Protein AF-A0A097EP23-F1 (afdb_monomer_lite)

Secondary structure (DSSP, 8-state):
---------HHHHHHHHHHHHHHHHHHHHHHHHHHHHHHHHHHHHHHHHHHHHHHHHHHHHHHHHSS-----BTTEEEEEEE-TT-TTEEEEEEEETTTTEEEEEEEE---

pLDDT: mean 82.35, std 12.0, range [40.38, 96.38]

InterPro domains:
  IPR012902 Prokaryotic N-terminal methylation site [PS00409] (10-30)

Organism: NCBI:txid653937

Radius of gyration: 29.67 Å; chains: 1; bounding box: 78×25×77 Å

Foldseek 3Di:
DDDPDDDPDVVVVVVVVVVVVVVVVVVVVVVVVVVVVVVVVVVLVVVLVVQVVVQVVQVVVCVVVVDGDQDADVQKGKDKDQDPVDNQKIKIWIAGPVSRDIDMDIDGNDD

Structure (mmCIF, N/CA/C/O backbone):
data_AF-A0A097EP23-F1
#
_entry.id   AF-A0A097EP23-F1
#
loop_
_atom_site.group_PDB
_atom_site.id
_atom_site.type_symbol
_atom_site.label_atom_id
_atom_site.label_alt_id
_atom_site.label_comp_id
_atom_site.label_asym_id
_atom_site.label_entity_id
_atom_site.label_seq_id
_atom_site.pdbx_PDB_ins_code
_atom_site.Cartn_x
_atom_site.Cartn_y
_atom_site.Cartn_z
_atom_site.occupancy
_atom_site.B_iso_or_equiv
_atom_site.auth_seq_id
_atom_site.auth_comp_id
_atom_site.auth_asym_id
_atom_site.auth_atom_id
_atom_site.pdbx_PDB_model_num
ATOM 1 N N . MET A 1 1 ? -54.582 -10.934 52.949 1.00 40.38 1 MET A N 1
ATOM 2 C CA . MET A 1 1 ? -53.217 -11.359 52.574 1.00 40.38 1 MET A CA 1
ATOM 3 C C . MET A 1 1 ? -52.496 -10.131 52.028 1.00 40.38 1 MET A C 1
ATOM 5 O O . MET A 1 1 ? -52.793 -9.707 50.924 1.00 40.38 1 MET A O 1
ATOM 9 N N . GLN A 1 2 ? -51.695 -9.457 52.858 1.00 40.47 2 GLN A N 1
ATOM 10 C CA . GLN A 1 2 ? -51.046 -8.185 52.506 1.00 40.47 2 GLN A CA 1
ATOM 11 C C . GLN A 1 2 ? -49.740 -8.484 51.758 1.00 40.47 2 GLN A C 1
ATOM 13 O O . GLN A 1 2 ? -48.782 -8.970 52.359 1.00 40.47 2 GLN A O 1
ATOM 18 N N . LEU A 1 3 ? -49.703 -8.231 50.449 1.00 54.62 3 LEU A N 1
ATOM 19 C CA . LEU A 1 3 ? -48.477 -8.316 49.656 1.00 54.62 3 LEU A CA 1
ATOM 20 C C . LEU A 1 3 ? -47.641 -7.060 49.930 1.00 54.62 3 LEU A C 1
ATOM 22 O O . LEU A 1 3 ? -48.007 -5.955 49.531 1.00 54.62 3 LEU A O 1
ATOM 26 N N . LYS A 1 4 ? -46.530 -7.234 50.658 1.00 49.59 4 LYS A N 1
ATOM 27 C CA . LYS A 1 4 ? -45.515 -6.197 50.893 1.00 49.59 4 LYS A CA 1
ATOM 28 C C . LYS A 1 4 ? -45.037 -5.656 49.544 1.00 49.59 4 LYS A C 1
ATOM 30 O O . LYS A 1 4 ? -44.295 -6.330 48.836 1.00 49.59 4 LYS A O 1
ATOM 35 N N . GLN A 1 5 ? -45.437 -4.434 49.206 1.00 58.50 5 GLN A N 1
ATOM 36 C CA . GLN A 1 5 ? -44.852 -3.713 48.084 1.00 58.50 5 GLN A CA 1
ATOM 37 C C . GLN A 1 5 ? -43.398 -3.379 48.418 1.00 58.50 5 GLN A C 1
ATOM 39 O O . GLN A 1 5 ? -43.113 -2.647 49.368 1.00 58.50 5 GLN A O 1
ATOM 44 N N . TYR A 1 6 ? -42.472 -3.952 47.653 1.00 59.19 6 TYR A N 1
ATOM 45 C CA . TYR A 1 6 ? -41.057 -3.628 47.750 1.00 59.19 6 TYR A CA 1
ATOM 46 C C . TYR A 1 6 ? -40.871 -2.200 47.230 1.00 59.19 6 TYR A C 1
ATOM 48 O O . TYR A 1 6 ? -41.022 -1.924 46.040 1.00 59.19 6 TYR A O 1
ATOM 56 N N . LYS A 1 7 ? -40.623 -1.260 48.142 1.00 54.88 7 LYS A N 1
ATOM 57 C CA . LYS A 1 7 ? -40.387 0.145 47.811 1.00 54.88 7 LYS A CA 1
ATOM 58 C C . LYS A 1 7 ? -39.078 0.225 47.020 1.00 54.88 7 LYS A C 1
ATOM 60 O O . LYS A 1 7 ? -38.008 0.096 47.605 1.00 54.88 7 LYS A O 1
ATOM 65 N N . SER A 1 8 ? -39.172 0.394 45.699 1.00 60.19 8 SER A N 1
ATOM 66 C CA . SER A 1 8 ? -38.010 0.550 44.819 1.00 60.19 8 SER A CA 1
ATOM 67 C C . SER A 1 8 ? -37.158 1.730 45.295 1.00 60.19 8 SER A C 1
ATOM 69 O O . SER A 1 8 ? -37.612 2.877 45.359 1.00 60.19 8 SER A O 1
ATOM 71 N N . ILE A 1 9 ? -35.932 1.429 45.714 1.00 61.16 9 ILE A N 1
ATOM 72 C CA . ILE A 1 9 ? -34.978 2.409 46.218 1.00 61.16 9 ILE A CA 1
ATOM 73 C C . ILE A 1 9 ? -34.425 3.127 44.983 1.00 61.16 9 ILE A C 1
ATOM 75 O O . ILE A 1 9 ? -33.608 2.567 44.262 1.00 61.16 9 ILE A O 1
ATOM 79 N N . LYS A 1 10 ? -34.872 4.363 44.720 1.00 62.88 10 LYS A N 1
ATOM 80 C CA . LYS A 1 10 ? -34.490 5.162 43.532 1.00 62.88 10 LYS A CA 1
ATOM 81 C C . LYS A 1 10 ? -32.973 5.221 43.264 1.00 62.88 10 LYS A C 1
ATOM 83 O O . LYS A 1 10 ? -32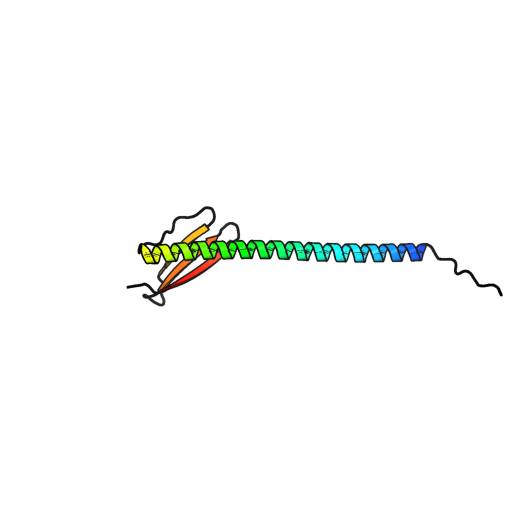.573 5.360 42.115 1.00 62.88 10 LYS A O 1
ATOM 88 N N . GLY A 1 11 ? -32.134 5.080 44.296 1.00 63.94 11 GLY A N 1
ATOM 89 C CA . GLY A 1 11 ? -30.672 5.025 44.158 1.00 63.94 11 GLY A CA 1
ATOM 90 C C . GLY A 1 11 ? -30.146 3.795 43.404 1.00 63.94 11 GLY A C 1
ATOM 91 O O . GLY A 1 11 ? -29.153 3.912 42.694 1.00 63.94 11 GLY A O 1
ATOM 92 N N . ILE A 1 12 ? -30.836 2.649 43.486 1.00 73.50 12 ILE A N 1
ATOM 93 C CA . ILE A 1 12 ? -30.486 1.424 42.742 1.00 73.50 12 ILE A CA 1
ATOM 94 C C . ILE A 1 12 ? -30.766 1.592 41.238 1.00 73.50 12 ILE A C 1
ATOM 96 O O . ILE A 1 12 ? -29.967 1.179 40.408 1.00 73.50 12 ILE A O 1
ATOM 100 N N . SER A 1 13 ? -31.840 2.295 40.876 1.00 79.31 13 SER A N 1
ATOM 101 C CA . SER A 1 13 ? -32.141 2.610 39.470 1.00 79.31 13 SER A CA 1
ATOM 102 C C . SER A 1 13 ? -31.125 3.587 38.857 1.00 79.31 13 SER A C 1
ATOM 104 O O . SER A 1 13 ? -30.809 3.509 37.669 1.00 79.31 13 SER A O 1
ATOM 106 N N . LEU A 1 14 ? -30.568 4.490 39.670 1.00 83.75 14 LEU A N 1
ATOM 107 C CA . LEU A 1 14 ? -29.585 5.477 39.225 1.00 83.75 14 LEU A CA 1
ATOM 108 C C . LEU A 1 14 ? -28.214 4.831 38.969 1.00 83.75 14 LEU A C 1
ATOM 110 O O . LEU A 1 14 ? -27.610 5.084 37.929 1.00 83.75 14 LEU A O 1
ATOM 114 N N . ILE A 1 15 ? -27.754 3.941 39.858 1.00 89.00 15 ILE A N 1
ATOM 115 C CA . ILE A 1 15 ? -26.498 3.200 39.649 1.00 89.00 15 ILE A CA 1
ATOM 116 C C . ILE A 1 15 ? -26.590 2.253 38.443 1.00 89.00 15 ILE A C 1
ATOM 118 O O . ILE A 1 15 ? -25.655 2.183 37.652 1.00 89.00 15 ILE A O 1
ATOM 122 N N . GLU A 1 16 ? -27.735 1.599 38.241 1.00 85.69 16 GLU A N 1
ATOM 123 C CA . GLU A 1 16 ? -27.982 0.734 37.081 1.00 85.69 16 GLU A CA 1
ATOM 124 C C . GLU A 1 16 ? -27.953 1.524 35.763 1.00 85.69 16 GLU A C 1
ATOM 126 O O . GLU A 1 16 ? -27.372 1.081 34.770 1.00 85.69 16 GLU A O 1
ATOM 131 N N . SER A 1 17 ? -28.485 2.748 35.776 1.00 90.50 17 SER A N 1
ATOM 132 C CA . SER A 1 17 ? -28.421 3.658 34.628 1.00 90.50 17 SER A CA 1
ATOM 133 C C . SER A 1 17 ? -26.983 4.090 34.322 1.00 90.50 17 SER A C 1
ATOM 135 O O . SER A 1 17 ? -26.577 4.090 33.163 1.00 90.50 17 SER A O 1
ATOM 137 N N . VAL A 1 18 ? -26.181 4.408 35.344 1.00 93.44 18 VAL A N 1
ATOM 138 C CA . VAL A 1 18 ? -24.765 4.788 35.171 1.00 93.44 18 VAL A CA 1
ATOM 139 C C . VAL A 1 18 ? -23.945 3.631 34.602 1.00 93.44 18 VAL A C 1
ATOM 141 O O . VAL A 1 18 ? -23.160 3.838 33.679 1.00 93.44 18 VAL A O 1
ATOM 144 N N . ILE A 1 19 ? -24.160 2.411 35.100 1.00 93.44 19 ILE A N 1
ATOM 145 C CA . ILE A 1 19 ? -23.506 1.206 34.575 1.00 93.44 19 ILE A CA 1
ATOM 146 C C . ILE A 1 19 ? -23.913 0.975 33.113 1.00 93.44 19 ILE A C 1
ATOM 148 O O . ILE A 1 19 ? -23.055 0.721 32.270 1.00 93.44 19 ILE A O 1
ATOM 152 N N . SER A 1 20 ? -25.197 1.136 32.786 1.00 94.81 20 SER A N 1
ATOM 153 C CA . SER A 1 20 ? -25.700 0.981 31.415 1.00 94.81 20 SER A CA 1
ATOM 154 C C . SER A 1 20 ? -25.079 1.996 30.451 1.00 94.81 20 SER A C 1
ATOM 156 O O . SER A 1 20 ? -24.651 1.631 29.357 1.00 94.81 20 SER A O 1
ATOM 158 N N . ILE A 1 21 ? -24.959 3.260 30.869 1.00 95.00 21 ILE A N 1
ATOM 159 C CA . ILE A 1 21 ? -24.304 4.315 30.083 1.00 95.00 21 ILE A CA 1
ATOM 160 C C . ILE A 1 21 ? -22.815 4.007 29.905 1.00 95.00 21 ILE A C 1
ATOM 162 O O . ILE A 1 21 ? -22.293 4.153 28.802 1.00 95.00 21 ILE A O 1
ATOM 166 N N . ALA A 1 22 ? -22.130 3.544 30.953 1.00 94.94 22 ALA A N 1
ATOM 167 C CA . ALA A 1 22 ? -20.717 3.183 30.871 1.00 94.94 22 ALA A CA 1
ATOM 168 C C . ALA A 1 22 ? -20.475 2.042 29.870 1.00 94.94 22 ALA A C 1
ATOM 170 O O . ALA A 1 22 ? -19.568 2.131 29.044 1.00 94.94 22 ALA A O 1
ATOM 171 N N . ILE A 1 23 ? -21.323 1.008 29.890 1.00 95.81 23 ILE A N 1
ATOM 172 C CA . ILE A 1 23 ? -21.266 -0.096 28.923 1.00 95.81 23 ILE A CA 1
ATOM 173 C C . ILE A 1 23 ? -21.535 0.422 27.506 1.00 95.81 23 ILE A C 1
ATOM 175 O O . ILE A 1 23 ? -20.804 0.082 26.578 1.00 95.81 23 ILE A O 1
ATOM 179 N N . MET A 1 24 ? -22.542 1.278 27.328 1.00 96.00 24 MET A N 1
ATO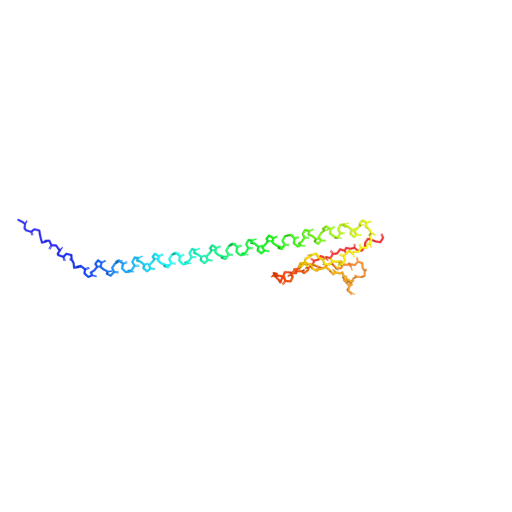M 180 C CA . MET A 1 24 ? -22.874 1.843 26.020 1.00 96.00 24 MET A CA 1
ATOM 181 C C . MET A 1 24 ? -21.729 2.687 25.446 1.00 96.00 24 MET A C 1
ATOM 183 O O . MET A 1 24 ? -21.380 2.531 24.276 1.00 96.00 24 MET A O 1
ATOM 187 N N . LEU A 1 25 ? -21.107 3.539 26.264 1.00 95.31 25 LEU A N 1
ATOM 188 C CA . LEU A 1 25 ? -19.954 4.349 25.864 1.00 95.31 25 LEU A CA 1
ATOM 189 C C . LEU A 1 25 ? -18.739 3.483 25.533 1.00 95.31 25 LEU A C 1
ATOM 191 O O . LEU A 1 25 ? -18.042 3.756 24.554 1.00 95.31 25 LEU A O 1
ATOM 195 N N . PHE A 1 26 ? -18.507 2.428 26.314 1.00 96.38 26 PHE A N 1
ATOM 196 C CA . PHE A 1 26 ? -17.443 1.470 26.044 1.00 96.38 26 PHE A CA 1
ATOM 197 C C . PHE A 1 26 ? -17.633 0.819 24.673 1.00 96.38 26 PHE A C 1
ATOM 199 O O . PHE A 1 26 ? -16.743 0.909 23.829 1.00 96.38 26 PHE A O 1
ATOM 206 N N . ILE A 1 27 ? -18.822 0.266 24.412 1.00 96.31 27 ILE A N 1
ATOM 207 C CA . ILE A 1 27 ? -19.163 -0.345 23.124 1.00 96.31 27 ILE A CA 1
ATOM 208 C C . ILE A 1 27 ? -18.953 0.663 21.992 1.00 96.31 27 ILE A C 1
ATOM 210 O O . ILE A 1 27 ? -18.256 0.362 21.026 1.00 96.31 27 ILE A O 1
ATOM 214 N N . MET A 1 28 ? -19.496 1.877 22.115 1.00 94.31 28 MET A N 1
ATOM 215 C CA . MET A 1 28 ? -19.392 2.879 21.054 1.00 94.31 28 MET A CA 1
ATOM 216 C C . MET A 1 28 ? -17.936 3.258 20.750 1.00 94.31 28 MET A C 1
ATOM 218 O O . MET A 1 28 ? -17.557 3.393 19.586 1.00 94.31 28 MET A O 1
ATOM 222 N N . THR A 1 29 ? -17.104 3.366 21.788 1.00 93.94 29 THR A N 1
ATOM 223 C CA . THR A 1 29 ? -15.671 3.649 21.644 1.00 93.94 29 THR A CA 1
ATOM 224 C C . THR A 1 29 ? -14.958 2.504 20.932 1.00 93.94 29 THR A C 1
ATOM 226 O O . THR A 1 29 ? -14.217 2.744 19.981 1.00 93.94 29 THR A O 1
ATOM 229 N N . THR A 1 30 ? -15.213 1.256 21.334 1.00 94.50 30 THR A N 1
ATOM 230 C CA . THR A 1 30 ? -14.628 0.077 20.683 1.00 94.50 30 THR A CA 1
ATOM 231 C C . THR A 1 30 ? -15.024 -0.002 19.210 1.00 94.50 30 THR A C 1
ATOM 233 O O . THR A 1 30 ? -14.158 -0.195 18.361 1.00 94.50 30 THR A O 1
ATOM 236 N N . PHE A 1 31 ? -16.301 0.211 18.883 1.00 93.94 31 PHE A N 1
ATOM 237 C CA . PHE A 1 31 ? -16.766 0.228 17.495 1.00 93.94 31 PHE A CA 1
ATOM 238 C C . PHE A 1 31 ? -16.091 1.329 16.673 1.00 93.94 31 PHE A C 1
ATOM 240 O O . PHE A 1 31 ? -15.622 1.059 15.570 1.00 93.94 31 PHE A O 1
ATOM 247 N N . SER A 1 32 ? -15.993 2.545 17.216 1.00 91.25 32 SER A N 1
ATOM 248 C CA . SER A 1 32 ? -15.315 3.660 16.548 1.00 91.25 32 SER A CA 1
ATOM 249 C C . SER A 1 32 ? -13.854 3.322 16.231 1.00 91.25 32 SER A C 1
ATOM 251 O O . SER A 1 32 ? -13.426 3.443 15.085 1.00 91.25 32 SER A O 1
ATOM 253 N N . LEU A 1 33 ? -13.113 2.788 17.209 1.00 91.38 33 LEU A N 1
ATOM 254 C CA . LEU A 1 33 ? -11.714 2.391 17.029 1.00 91.38 33 LEU A CA 1
ATOM 255 C C . LEU A 1 33 ? -11.541 1.313 15.950 1.00 91.38 33 LEU A C 1
ATOM 257 O O . LEU A 1 33 ? -10.635 1.418 15.124 1.00 91.38 33 LEU A O 1
ATOM 261 N N . VAL A 1 34 ? -12.412 0.300 15.935 1.00 92.81 34 VAL A N 1
ATOM 262 C CA . VAL A 1 34 ? -12.374 -0.781 14.935 1.00 92.81 34 VAL A CA 1
ATOM 263 C C . VAL A 1 34 ? -12.683 -0.257 13.533 1.00 92.81 34 VAL A C 1
ATOM 265 O O . VAL A 1 34 ? -12.024 -0.642 12.568 1.00 92.81 34 VAL A O 1
ATOM 268 N N . ILE A 1 35 ? -13.656 0.643 13.394 1.00 90.31 35 ILE A N 1
ATOM 269 C CA . ILE A 1 35 ? -13.992 1.238 12.096 1.00 90.31 35 ILE A CA 1
ATOM 270 C C . ILE A 1 35 ? -12.831 2.100 11.597 1.00 90.31 35 ILE A C 1
ATOM 272 O O . ILE A 1 35 ? -12.410 1.955 10.451 1.00 90.31 35 ILE A O 1
ATOM 276 N N . SER A 1 36 ? -12.265 2.954 12.453 1.00 86.25 36 SER A N 1
ATOM 277 C CA . SER A 1 36 ? -11.131 3.804 12.084 1.00 86.25 36 SER A CA 1
ATOM 278 C C . SER A 1 36 ? -9.909 2.990 11.662 1.00 86.25 36 SER A C 1
ATOM 280 O O . SER A 1 36 ? -9.278 3.319 10.655 1.00 86.25 36 SER A O 1
ATOM 282 N N . SER A 1 37 ? -9.588 1.908 12.377 1.00 85.31 37 SER A N 1
ATOM 283 C CA . SER A 1 37 ? -8.469 1.037 12.007 1.00 85.31 37 SER A CA 1
ATOM 284 C C . SER A 1 37 ? -8.734 0.297 10.695 1.00 85.31 37 SER A C 1
ATOM 286 O O . SER A 1 37 ? -7.851 0.231 9.840 1.00 85.31 37 SER A O 1
ATOM 288 N N . THR A 1 38 ? -9.959 -0.185 10.476 1.00 87.12 38 THR A N 1
ATOM 289 C CA . THR A 1 38 ? -10.348 -0.875 9.235 1.00 87.12 38 THR A CA 1
ATOM 290 C C . THR A 1 38 ? -10.288 0.061 8.025 1.00 87.12 38 THR A C 1
ATOM 292 O O . THR A 1 38 ? -9.727 -0.293 6.994 1.00 87.12 38 THR A O 1
ATOM 295 N N . ILE A 1 39 ? -10.791 1.293 8.144 1.00 84.62 39 ILE A N 1
ATOM 296 C CA . ILE A 1 39 ? -10.718 2.287 7.060 1.00 84.62 39 ILE A CA 1
ATOM 297 C C . ILE A 1 39 ? -9.259 2.653 6.759 1.00 84.62 39 ILE A C 1
ATOM 299 O O . ILE A 1 39 ? -8.850 2.712 5.598 1.00 84.62 39 ILE A O 1
ATOM 303 N N . THR A 1 40 ? -8.446 2.863 7.794 1.00 83.50 40 THR A N 1
ATOM 304 C CA . THR A 1 40 ? -7.031 3.225 7.620 1.00 83.50 40 THR A CA 1
ATOM 305 C C . THR A 1 40 ? -6.247 2.088 6.962 1.00 83.50 40 THR A C 1
ATOM 307 O O . THR A 1 40 ? -5.465 2.319 6.045 1.00 83.50 40 THR A O 1
ATOM 310 N N . THR A 1 41 ? -6.490 0.843 7.371 1.00 84.31 41 THR A N 1
ATOM 311 C CA . THR A 1 41 ? -5.837 -0.330 6.768 1.00 84.31 41 THR A CA 1
ATOM 312 C C . THR A 1 41 ? -6.297 -0.575 5.335 1.00 84.31 41 THR A C 1
ATOM 314 O O . THR A 1 41 ? -5.454 -0.842 4.484 1.00 84.31 41 THR A O 1
ATOM 317 N N . SER A 1 42 ? -7.590 -0.413 5.036 1.00 84.69 42 SER A N 1
ATOM 318 C CA . SER A 1 42 ? -8.117 -0.529 3.670 1.00 84.69 42 SER A CA 1
ATOM 319 C C . SER A 1 42 ? -7.526 0.530 2.744 1.00 84.69 42 SER A C 1
ATOM 321 O O . SER A 1 42 ? -7.067 0.207 1.655 1.00 84.69 42 SER A O 1
ATOM 323 N N . THR A 1 43 ? -7.477 1.790 3.182 1.00 85.56 43 THR A N 1
ATOM 324 C CA . THR A 1 43 ? -6.896 2.866 2.367 1.00 85.56 43 THR A CA 1
ATOM 325 C C . THR A 1 43 ? -5.398 2.664 2.152 1.00 85.56 43 THR A C 1
ATOM 327 O O . THR A 1 43 ? -4.914 2.881 1.045 1.00 85.56 43 THR A O 1
ATOM 330 N N . LEU A 1 44 ? -4.659 2.191 3.160 1.00 87.19 44 LEU A N 1
ATOM 331 C CA . LEU A 1 44 ? -3.241 1.865 3.010 1.00 87.19 44 LEU A CA 1
ATOM 332 C C . LEU A 1 44 ? -3.018 0.679 2.057 1.00 87.19 44 LEU A C 1
ATOM 334 O O . LEU A 1 44 ? -2.103 0.722 1.234 1.00 87.19 44 LEU A O 1
ATOM 338 N N . ALA A 1 45 ? -3.866 -0.352 2.132 1.00 86.62 45 ALA A N 1
ATOM 339 C CA . ALA A 1 45 ? -3.830 -1.494 1.222 1.00 86.62 45 ALA A CA 1
ATOM 340 C C . ALA A 1 45 ? -4.088 -1.060 -0.227 1.00 86.62 45 ALA A C 1
ATOM 342 O O . ALA A 1 45 ? -3.285 -1.380 -1.101 1.00 86.62 45 ALA A O 1
ATOM 343 N N . ASP A 1 46 ? -5.121 -0.251 -0.470 1.00 89.12 46 ASP A N 1
ATOM 344 C CA . ASP A 1 46 ? -5.423 0.287 -1.800 1.00 89.12 46 ASP A CA 1
ATOM 345 C C . ASP A 1 46 ? -4.263 1.125 -2.349 1.00 89.12 46 ASP A C 1
ATOM 347 O O . ASP A 1 46 ? -3.908 1.027 -3.524 1.00 89.12 46 ASP A O 1
ATOM 351 N N . LYS A 1 47 ? -3.630 1.952 -1.507 1.00 88.50 47 LYS A N 1
ATOM 352 C CA . LYS A 1 47 ? -2.457 2.742 -1.913 1.00 88.50 47 LYS A CA 1
ATOM 353 C C . LYS A 1 47 ? -1.262 1.859 -2.253 1.00 88.50 47 LYS A C 1
ATOM 355 O O . LYS A 1 47 ? -0.565 2.158 -3.219 1.00 88.50 47 LYS A O 1
ATOM 360 N N . LYS A 1 48 ? -1.049 0.771 -1.510 1.00 88.06 48 LYS A N 1
ATOM 361 C CA . LYS A 1 48 ? 0.003 -0.208 -1.798 1.00 88.06 48 LYS A CA 1
ATOM 362 C C . LYS A 1 48 ? -0.252 -0.952 -3.108 1.00 88.06 48 LYS A C 1
ATOM 364 O O . LYS A 1 48 ? 0.685 -1.117 -3.885 1.00 88.06 48 LYS A O 1
ATOM 369 N N . VAL A 1 49 ? -1.494 -1.361 -3.368 1.00 91.19 49 VAL A N 1
ATOM 370 C CA . VAL A 1 49 ? -1.885 -1.991 -4.640 1.00 91.19 49 VAL A CA 1
ATOM 371 C C . VAL A 1 49 ? -1.613 -1.030 -5.791 1.00 91.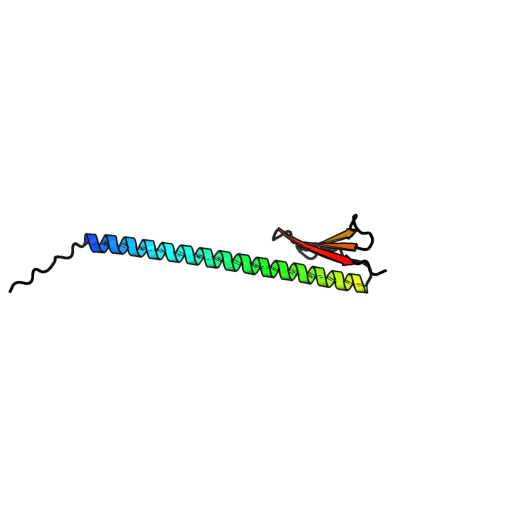19 49 VAL A C 1
ATOM 373 O O . VAL A 1 49 ? -0.844 -1.363 -6.677 1.00 91.19 49 VAL A O 1
ATOM 376 N N . ARG A 1 50 ? -2.078 0.220 -5.699 1.00 89.94 50 ARG A N 1
ATOM 377 C CA . ARG A 1 50 ? -1.810 1.238 -6.728 1.00 89.94 50 ARG A CA 1
ATOM 378 C C . ARG A 1 50 ? -0.324 1.514 -6.965 1.00 89.94 50 ARG A C 1
ATOM 380 O O . ARG A 1 50 ? 0.060 1.795 -8.093 1.00 89.94 50 ARG A O 1
ATOM 387 N N . LEU A 1 51 ? 0.499 1.496 -5.913 1.00 90.00 51 LEU A N 1
ATOM 388 C CA . LEU A 1 51 ? 1.953 1.644 -6.039 1.00 90.00 51 LEU A CA 1
ATOM 389 C C . LEU A 1 51 ? 2.578 0.435 -6.748 1.00 90.00 51 LEU A C 1
ATOM 391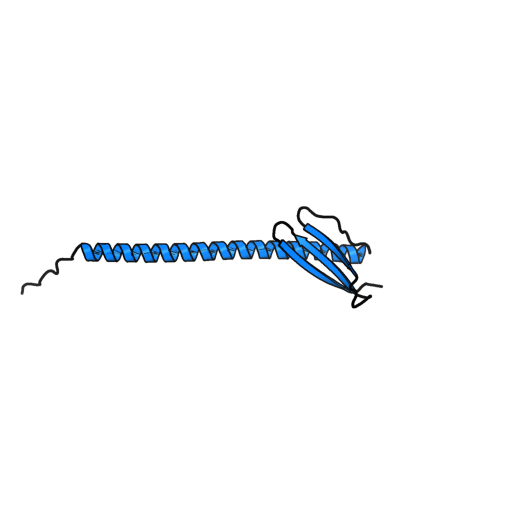 O O . LEU A 1 51 ? 3.505 0.604 -7.531 1.00 90.00 51 LEU A O 1
ATOM 395 N N . THR A 1 52 ? 2.055 -0.762 -6.477 1.00 90.44 52 THR A N 1
ATOM 396 C CA . THR A 1 52 ? 2.478 -2.007 -7.128 1.00 90.44 52 THR A CA 1
ATOM 397 C C . THR A 1 52 ? 2.089 -1.998 -8.601 1.00 90.44 52 THR A C 1
ATOM 399 O O . THR A 1 52 ? 2.952 -2.214 -9.437 1.00 90.44 52 THR A O 1
ATOM 402 N N . ASP A 1 53 ? 0.843 -1.648 -8.924 1.00 92.44 53 ASP A N 1
ATOM 403 C CA . ASP A 1 53 ? 0.359 -1.575 -10.306 1.00 92.44 53 ASP A CA 1
ATOM 404 C C . ASP A 1 53 ? 1.168 -0.559 -11.128 1.00 92.44 53 ASP A C 1
ATOM 406 O O . ASP A 1 53 ? 1.562 -0.843 -12.252 1.00 92.44 53 ASP A O 1
ATOM 410 N N . ALA A 1 54 ? 1.482 0.606 -10.548 1.00 89.12 54 ALA A N 1
ATOM 411 C CA . ALA A 1 54 ? 2.303 1.623 -11.208 1.00 89.12 54 ALA A CA 1
ATOM 412 C C . ALA A 1 54 ? 3.769 1.191 -11.397 1.00 89.12 54 ALA A C 1
ATOM 414 O O . ALA A 1 54 ? 4.435 1.649 -12.324 1.00 89.12 54 ALA A O 1
ATOM 415 N N . LEU A 1 55 ? 4.296 0.355 -10.497 1.00 88.94 55 LEU A N 1
ATOM 416 C CA . LEU A 1 55 ? 5.623 -0.236 -10.649 1.00 88.94 55 LEU A CA 1
ATOM 417 C C . LEU A 1 55 ? 5.610 -1.305 -11.744 1.00 88.94 55 LEU A C 1
ATOM 419 O O . LEU A 1 55 ? 6.477 -1.274 -12.612 1.00 88.94 55 LEU A O 1
ATOM 423 N N . ASP A 1 56 ? 4.623 -2.199 -11.722 1.00 89.44 56 ASP A N 1
ATOM 424 C CA . ASP A 1 56 ? 4.470 -3.279 -12.695 1.00 89.44 56 ASP A CA 1
ATOM 425 C C . ASP A 1 56 ? 4.257 -2.701 -14.116 1.00 89.44 56 ASP A C 1
ATOM 427 O O . ASP A 1 56 ? 4.952 -3.112 -15.039 1.00 89.44 56 ASP A O 1
ATOM 431 N N . GLU A 1 57 ? 3.450 -1.644 -14.288 1.00 90.75 57 GLU A N 1
ATOM 432 C CA . GLU A 1 57 ? 3.282 -0.938 -15.577 1.00 90.75 57 GLU A CA 1
ATOM 433 C C . GLU A 1 57 ? 4.616 -0.410 -16.135 1.00 90.75 57 GLU A C 1
ATOM 435 O O . GLU A 1 57 ? 4.912 -0.551 -17.321 1.00 90.75 57 GLU A O 1
ATOM 440 N N . ARG A 1 58 ? 5.475 0.154 -15.281 1.00 87.44 58 ARG A N 1
ATOM 441 C CA . ARG A 1 58 ? 6.792 0.662 -15.705 1.00 87.44 58 ARG A CA 1
ATOM 442 C C . ARG A 1 58 ? 7.804 -0.438 -15.978 1.00 87.44 58 ARG A C 1
ATOM 444 O O . ARG A 1 58 ? 8.717 -0.239 -16.779 1.00 87.44 58 ARG A O 1
ATOM 451 N N . ILE A 1 59 ? 7.683 -1.569 -15.292 1.00 87.31 59 ILE A N 1
ATOM 452 C CA . ILE A 1 59 ? 8.477 -2.763 -15.582 1.00 87.31 59 ILE A CA 1
ATOM 453 C C . ILE A 1 59 ? 8.067 -3.326 -16.946 1.00 87.31 59 ILE A C 1
ATOM 455 O O . ILE A 1 59 ? 8.939 -3.672 -17.742 1.00 87.31 59 ILE A O 1
ATOM 459 N N . ASP A 1 60 ? 6.772 -3.346 -17.256 1.00 88.06 60 ASP A N 1
ATOM 460 C CA . ASP A 1 60 ? 6.272 -3.759 -18.568 1.00 88.06 60 ASP A CA 1
ATOM 461 C C . ASP A 1 60 ? 6.757 -2.804 -19.672 1.00 88.06 60 ASP A C 1
ATOM 463 O O . ASP A 1 60 ? 7.248 -3.246 -20.714 1.00 88.06 60 ASP A O 1
ATOM 467 N N . GLU A 1 61 ? 6.722 -1.487 -19.434 1.00 87.12 61 GLU A N 1
ATOM 468 C CA . GLU A 1 61 ? 7.326 -0.500 -20.339 1.00 87.12 61 GLU A CA 1
ATOM 469 C C . GLU A 1 61 ? 8.833 -0.725 -20.512 1.00 87.12 61 GLU A C 1
ATOM 471 O O . GLU A 1 61 ? 9.337 -0.651 -21.633 1.00 87.12 61 GLU A O 1
ATOM 476 N N . TYR A 1 62 ? 9.560 -1.036 -19.434 1.00 85.56 62 TYR A N 1
ATOM 477 C CA . TYR A 1 62 ? 10.982 -1.378 -19.493 1.00 85.56 62 TYR A CA 1
ATOM 478 C C . TYR A 1 62 ? 11.241 -2.624 -20.342 1.00 85.56 62 TYR A C 1
ATOM 480 O O . TYR A 1 62 ? 12.169 -2.619 -21.147 1.00 85.56 62 TYR A O 1
ATOM 488 N N . ALA A 1 63 ? 10.411 -3.660 -20.220 1.00 83.06 63 ALA A N 1
ATOM 489 C CA . ALA A 1 63 ? 10.533 -4.870 -21.027 1.00 83.06 63 ALA A CA 1
ATOM 490 C C . ALA A 1 63 ? 10.344 -4.595 -22.532 1.00 83.06 63 ALA A C 1
ATOM 492 O O . ALA A 1 63 ? 10.932 -5.287 -23.362 1.00 83.06 63 ALA A O 1
ATOM 493 N N . ILE A 1 64 ? 9.557 -3.575 -22.895 1.00 85.12 64 ILE A N 1
ATOM 494 C CA . ILE A 1 64 ? 9.291 -3.195 -24.291 1.00 85.12 64 ILE A CA 1
ATOM 495 C C . ILE A 1 64 ? 10.333 -2.198 -24.825 1.00 85.12 64 ILE A C 1
ATOM 497 O O . ILE A 1 64 ? 10.791 -2.326 -25.960 1.00 85.12 64 ILE A O 1
ATOM 501 N N . LEU A 1 65 ? 10.685 -1.180 -24.036 1.00 85.50 65 LEU A N 1
ATOM 502 C CA . LEU A 1 65 ? 11.538 -0.057 -24.449 1.00 85.50 65 LEU A CA 1
ATOM 503 C C . LEU A 1 65 ? 13.027 -0.283 -24.147 1.00 85.50 65 LEU A C 1
ATOM 505 O O . LEU A 1 65 ? 13.876 0.412 -24.700 1.00 85.50 65 LEU A O 1
ATOM 509 N N . GLY A 1 66 ? 13.353 -1.213 -23.247 1.00 78.50 66 GLY A N 1
ATOM 510 C CA . GLY A 1 66 ? 14.711 -1.490 -22.771 1.00 78.50 66 GLY A CA 1
ATOM 511 C C . GLY A 1 66 ? 15.281 -0.443 -21.804 1.00 78.50 66 GLY A C 1
ATOM 512 O O . GLY A 1 66 ? 16.402 -0.598 -21.321 1.00 78.50 66 GLY A O 1
ATOM 513 N N . THR A 1 67 ? 14.537 0.627 -21.502 1.00 82.12 67 THR A N 1
ATOM 514 C CA . THR A 1 67 ? 14.965 1.728 -20.621 1.00 82.12 67 THR A CA 1
ATOM 515 C C . THR A 1 67 ? 13.930 1.981 -19.535 1.00 82.12 67 THR A C 1
ATOM 517 O O . THR A 1 67 ? 12.759 2.189 -19.847 1.00 82.12 67 THR A O 1
ATOM 520 N N . PHE A 1 68 ? 14.343 1.964 -18.265 1.00 84.81 68 PHE A N 1
ATOM 521 C CA . PHE A 1 68 ? 13.414 2.118 -17.147 1.00 84.81 68 PHE A CA 1
ATOM 522 C C . PHE A 1 68 ? 13.173 3.596 -16.857 1.00 84.81 68 PHE A C 1
ATOM 524 O O . PHE A 1 68 ? 14.110 4.390 -16.743 1.00 84.81 68 PHE A O 1
ATOM 531 N N . ASN A 1 69 ? 11.906 3.973 -16.712 1.00 84.88 69 ASN A N 1
ATOM 532 C CA . ASN A 1 69 ? 11.536 5.340 -16.391 1.00 84.88 69 ASN A CA 1
ATOM 533 C C . ASN A 1 69 ? 11.635 5.590 -14.877 1.00 84.88 69 ASN A C 1
ATOM 535 O O . ASN A 1 69 ? 10.763 5.189 -14.104 1.00 84.88 69 ASN A O 1
ATOM 539 N N . THR A 1 70 ? 12.673 6.314 -14.458 1.00 87.06 70 THR A N 1
ATOM 540 C CA . THR A 1 70 ? 12.911 6.713 -13.057 1.00 87.06 70 THR A CA 1
ATOM 541 C C . THR A 1 70 ? 12.210 8.016 -12.661 1.00 87.06 70 THR A C 1
ATOM 543 O O . THR A 1 70 ? 12.343 8.474 -11.526 1.00 87.06 70 THR A O 1
ATOM 546 N N . SER A 1 71 ? 11.436 8.630 -13.563 1.00 87.31 71 SER A N 1
ATOM 547 C CA . SER A 1 71 ? 10.763 9.905 -13.287 1.00 87.31 71 SER A CA 1
ATOM 548 C C . SER A 1 71 ? 9.761 9.756 -12.144 1.00 87.31 71 SER A C 1
ATOM 550 O O . SER A 1 71 ? 8.951 8.824 -12.133 1.00 87.31 71 SER A O 1
ATOM 552 N N . SER A 1 72 ? 9.758 10.686 -11.194 1.00 85.75 72 SER A N 1
ATOM 553 C CA . SER A 1 72 ? 8.746 10.700 -10.139 1.00 85.75 72 SER A CA 1
ATOM 554 C C . SER A 1 72 ? 7.349 10.976 -10.708 1.00 85.75 72 SER A C 1
ATOM 556 O O . SER A 1 72 ? 7.184 11.680 -11.704 1.00 85.75 72 SER A O 1
ATOM 558 N N . SER A 1 73 ? 6.327 10.401 -10.076 1.00 84.06 73 SER A N 1
ATOM 559 C CA . SER A 1 73 ? 4.919 10.656 -10.390 1.00 84.06 73 SER A CA 1
ATOM 560 C C . SER A 1 73 ? 4.202 11.092 -9.118 1.00 84.06 73 SER A C 1
ATOM 562 O O . SER A 1 73 ? 3.831 10.273 -8.275 1.00 84.06 73 SER A O 1
ATOM 564 N N . GLY A 1 74 ? 4.064 12.407 -8.937 1.00 84.81 74 GLY A N 1
ATOM 565 C CA . GLY A 1 74 ? 3.541 12.980 -7.695 1.00 84.81 74 GLY A CA 1
ATOM 566 C C . GLY A 1 74 ? 4.425 12.614 -6.498 1.00 84.81 74 GLY A C 1
ATOM 567 O O . GLY A 1 74 ? 5.601 12.966 -6.476 1.00 84.81 74 GLY A O 1
ATOM 568 N N . SER A 1 75 ? 3.863 11.897 -5.522 1.00 84.25 75 SER A N 1
ATOM 569 C CA . SER A 1 75 ? 4.571 11.395 -4.334 1.00 84.25 75 SER A CA 1
ATOM 570 C C . SER A 1 75 ? 5.197 10.009 -4.499 1.00 84.25 75 SER A C 1
ATOM 572 O O . SER A 1 75 ? 5.724 9.451 -3.537 1.00 84.25 75 SER A O 1
ATOM 574 N N . MET A 1 76 ? 5.131 9.433 -5.703 1.00 87.44 76 MET A N 1
ATOM 575 C CA . MET A 1 76 ? 5.763 8.157 -6.028 1.00 87.44 76 MET A CA 1
ATOM 576 C C . MET A 1 76 ? 7.125 8.390 -6.679 1.00 87.44 76 MET A C 1
ATOM 578 O O . MET A 1 76 ? 7.237 9.110 -7.674 1.00 87.44 76 MET A O 1
ATOM 582 N N . THR A 1 77 ? 8.156 7.749 -6.146 1.00 87.50 77 THR A N 1
ATOM 583 C CA . THR A 1 77 ? 9.513 7.739 -6.698 1.00 87.50 77 THR A CA 1
ATOM 584 C C . THR A 1 77 ? 9.877 6.329 -7.120 1.00 87.50 77 THR A C 1
ATOM 586 O O . THR A 1 77 ? 9.558 5.379 -6.408 1.00 87.50 77 THR A O 1
ATOM 589 N N . PHE A 1 78 ? 10.564 6.202 -8.251 1.00 89.00 78 PHE A N 1
ATOM 590 C CA . PHE A 1 78 ? 10.915 4.918 -8.843 1.00 89.00 78 PHE A CA 1
ATOM 591 C C . PHE A 1 78 ? 12.426 4.828 -8.997 1.00 89.00 78 PHE A C 1
ATOM 593 O O . PHE A 1 78 ? 13.089 5.810 -9.333 1.00 89.00 78 PHE A O 1
ATOM 600 N N . SER A 1 79 ? 12.988 3.663 -8.724 1.00 86.31 79 SER A N 1
ATOM 601 C CA . SER A 1 79 ? 14.426 3.429 -8.767 1.00 86.31 79 SER A CA 1
ATOM 602 C C . SER A 1 79 ? 14.717 2.048 -9.329 1.00 86.31 79 SER A C 1
ATOM 604 O O . SER A 1 79 ? 13.935 1.116 -9.157 1.00 86.31 79 SER A O 1
ATOM 606 N N . GLN A 1 80 ? 15.840 1.945 -10.026 1.00 84.56 80 GLN A N 1
ATOM 607 C CA . GLN A 1 80 ? 16.368 0.703 -10.566 1.00 84.56 80 GLN A CA 1
ATOM 608 C C . GLN A 1 80 ? 17.741 0.471 -9.942 1.00 84.56 80 GLN A C 1
ATOM 610 O O . GLN A 1 80 ? 18.551 1.396 -9.877 1.00 84.56 80 GLN A O 1
ATOM 615 N N . PHE A 1 81 ? 17.993 -0.760 -9.519 1.00 81.69 81 PHE A N 1
ATOM 616 C CA . PHE A 1 81 ? 19.264 -1.218 -8.981 1.00 81.69 81 PHE A CA 1
ATOM 617 C C . PHE A 1 81 ? 19.646 -2.531 -9.667 1.00 81.69 81 PHE A C 1
ATOM 619 O O . PHE A 1 81 ? 18.801 -3.410 -9.835 1.00 81.69 81 PHE A O 1
ATOM 626 N N . ASP A 1 82 ? 20.907 -2.678 -10.059 1.00 75.88 82 ASP A N 1
ATOM 627 C CA . ASP A 1 82 ? 21.443 -3.989 -10.429 1.00 75.88 82 ASP A CA 1
ATOM 628 C C . ASP A 1 82 ? 21.661 -4.805 -9.144 1.00 75.88 82 ASP A C 1
ATOM 630 O O . ASP A 1 82 ? 22.113 -4.269 -8.127 1.00 75.88 82 ASP A O 1
ATOM 634 N N . VAL A 1 83 ? 21.296 -6.088 -9.158 1.00 73.38 83 VAL A N 1
ATOM 635 C CA . VAL A 1 83 ? 21.476 -6.961 -7.993 1.00 73.38 83 VAL A CA 1
ATOM 636 C C . VAL A 1 83 ? 22.932 -7.427 -7.958 1.00 73.38 83 VAL A C 1
ATOM 638 O O . VAL A 1 83 ? 23.381 -8.134 -8.851 1.00 73.38 83 VAL A O 1
ATOM 641 N N . GLU A 1 84 ? 23.688 -7.043 -6.923 1.00 66.00 84 GLU A N 1
ATOM 642 C CA . GLU A 1 84 ? 25.117 -7.402 -6.805 1.00 66.00 84 GLU A CA 1
ATOM 643 C C . GLU A 1 84 ? 25.358 -8.921 -6.713 1.00 66.00 84 GLU A C 1
ATOM 645 O O . GLU A 1 84 ? 26.434 -9.398 -7.073 1.00 66.00 84 GLU A O 1
ATOM 650 N N . GLU A 1 85 ? 24.367 -9.683 -6.241 1.00 66.56 85 GLU A N 1
ATOM 651 C CA . GLU A 1 85 ? 24.459 -11.136 -6.050 1.00 66.56 85 GLU A CA 1
ATOM 652 C C . GLU A 1 85 ? 24.184 -11.949 -7.327 1.00 66.56 85 GLU A C 1
ATOM 654 O O . GLU A 1 85 ? 24.637 -13.091 -7.414 1.00 66.56 85 GLU A O 1
ATOM 659 N N . ASP A 1 86 ? 23.491 -11.381 -8.322 1.00 67.38 86 ASP A N 1
ATOM 660 C CA . ASP A 1 86 ? 23.172 -12.063 -9.579 1.00 67.38 86 ASP A CA 1
ATOM 661 C C . ASP A 1 86 ? 23.143 -11.060 -10.754 1.00 67.38 86 ASP A C 1
ATOM 663 O O . ASP A 1 86 ? 22.231 -10.230 -10.833 1.00 67.38 86 ASP A O 1
ATOM 667 N N . PRO A 1 87 ? 24.123 -11.110 -11.682 1.00 70.69 87 PRO A N 1
ATOM 668 C CA . PRO A 1 87 ? 24.219 -10.162 -12.795 1.00 70.69 87 PRO A CA 1
ATOM 669 C C . PRO A 1 87 ? 23.062 -10.276 -13.799 1.00 70.69 87 PRO A C 1
ATOM 671 O O . PRO A 1 87 ? 22.865 -9.357 -14.604 1.00 70.69 87 PRO A O 1
ATOM 674 N N . ASP A 1 88 ? 22.296 -11.369 -13.742 1.00 73.88 88 ASP A N 1
ATOM 675 C CA . ASP A 1 88 ? 21.126 -11.601 -14.581 1.00 73.88 88 ASP A CA 1
ATOM 676 C C . ASP A 1 88 ? 19.832 -11.080 -13.932 1.00 73.88 88 ASP A C 1
ATOM 678 O O . ASP A 1 88 ? 18.756 -11.274 -14.497 1.00 73.88 88 ASP A O 1
ATOM 682 N N . LEU A 1 89 ? 19.896 -10.401 -12.776 1.00 77.38 89 LEU A N 1
ATOM 683 C CA . LEU A 1 89 ? 18.736 -9.827 -12.085 1.00 77.38 89 LEU A CA 1
ATOM 684 C C . LEU A 1 89 ? 18.812 -8.299 -11.977 1.00 77.38 89 LEU A C 1
ATOM 686 O O . LEU A 1 89 ? 19.826 -7.705 -11.608 1.00 77.38 89 LEU A O 1
ATOM 690 N N . ILE A 1 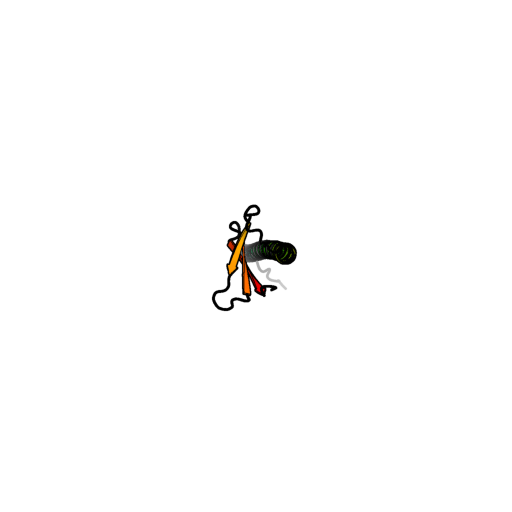90 ? 17.676 -7.654 -12.239 1.00 82.06 90 ILE A N 1
ATOM 691 C CA . ILE A 1 90 ? 17.467 -6.222 -12.031 1.00 82.06 90 ILE A CA 1
ATOM 692 C C . ILE A 1 90 ? 16.369 -6.042 -10.988 1.00 82.06 90 ILE A C 1
ATOM 694 O O . ILE A 1 90 ? 15.291 -6.635 -11.078 1.00 82.06 90 ILE A O 1
ATOM 698 N N . LYS A 1 91 ? 16.637 -5.190 -10.002 1.00 86.00 91 LYS A N 1
ATOM 699 C CA . LYS A 1 91 ? 15.694 -4.816 -8.957 1.00 86.00 91 LYS A CA 1
ATOM 700 C C . LYS A 1 91 ? 15.073 -3.463 -9.259 1.00 86.00 91 LYS A C 1
ATOM 702 O O . LYS A 1 91 ? 15.767 -2.465 -9.434 1.00 86.00 91 LYS A O 1
ATOM 707 N N . PHE A 1 92 ? 13.752 -3.421 -9.252 1.00 87.38 92 PHE A N 1
ATOM 708 C CA . PHE A 1 92 ? 12.965 -2.206 -9.366 1.00 87.38 92 PHE A CA 1
ATOM 709 C C . PHE A 1 92 ? 12.299 -1.904 -8.034 1.00 87.38 92 PHE A C 1
ATOM 711 O O . PHE A 1 92 ? 11.762 -2.791 -7.370 1.00 87.38 92 PHE A O 1
ATOM 718 N N . GLU A 1 93 ? 12.326 -0.642 -7.641 1.00 88.00 93 GLU A N 1
ATOM 719 C CA . GLU A 1 93 ? 11.768 -0.172 -6.387 1.00 88.00 93 GLU A CA 1
ATOM 720 C C . GLU A 1 93 ? 10.854 1.022 -6.638 1.00 88.00 93 GLU A C 1
ATOM 722 O O . GLU A 1 93 ? 11.209 1.959 -7.354 1.00 88.00 93 GLU A O 1
ATOM 727 N N . ALA A 1 94 ? 9.677 0.992 -6.024 1.00 87.06 94 ALA A N 1
ATOM 728 C CA . ALA A 1 94 ? 8.773 2.120 -5.940 1.00 87.06 94 ALA A CA 1
ATOM 729 C C . ALA A 1 94 ? 8.579 2.501 -4.474 1.00 87.06 94 ALA A C 1
ATOM 731 O O . ALA A 1 94 ? 8.276 1.658 -3.627 1.00 87.06 94 ALA A O 1
ATOM 732 N N . ASN A 1 95 ? 8.714 3.789 -4.185 1.00 89.06 95 ASN A N 1
ATOM 733 C CA . ASN A 1 95 ? 8.487 4.356 -2.866 1.00 89.06 95 ASN A CA 1
ATOM 734 C C . ASN A 1 95 ? 7.409 5.438 -2.952 1.00 89.06 95 ASN A C 1
ATOM 736 O O . ASN A 1 95 ? 7.377 6.217 -3.902 1.00 89.06 95 ASN A O 1
ATOM 740 N N . ASN A 1 96 ? 6.525 5.487 -1.961 1.00 87.56 96 ASN A N 1
ATOM 741 C CA . ASN A 1 96 ? 5.566 6.560 -1.778 1.00 87.56 96 ASN A CA 1
ATOM 742 C C . ASN A 1 96 ? 5.849 7.293 -0.462 1.00 87.56 96 ASN A C 1
ATOM 744 O O . ASN A 1 96 ? 5.623 6.750 0.624 1.00 87.56 96 ASN A O 1
ATOM 748 N N . THR A 1 97 ? 6.291 8.547 -0.566 1.00 83.50 97 THR A N 1
ATOM 749 C CA . THR A 1 97 ? 6.696 9.366 0.587 1.00 83.50 97 THR A CA 1
ATOM 750 C C . THR A 1 97 ? 5.534 9.779 1.486 1.00 83.50 97 THR A C 1
ATOM 752 O O . THR A 1 97 ? 5.750 10.025 2.669 1.00 83.50 97 THR A O 1
ATOM 755 N N . ASP A 1 98 ? 4.306 9.831 0.964 1.00 83.69 98 ASP A N 1
ATOM 756 C CA . ASP A 1 98 ? 3.134 10.278 1.731 1.00 83.69 98 ASP A CA 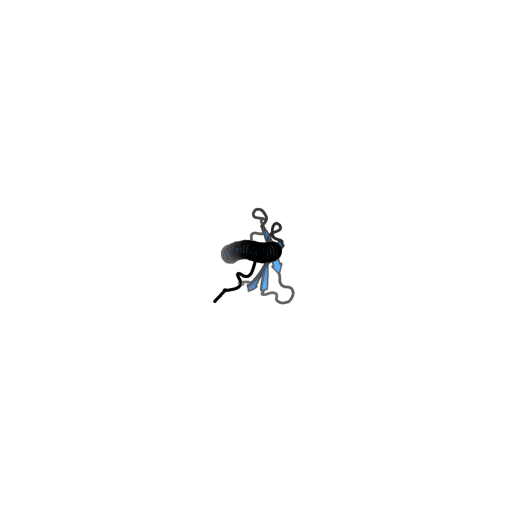1
ATOM 757 C C . ASP A 1 98 ? 2.648 9.205 2.711 1.00 83.69 98 ASP A C 1
ATOM 759 O O . ASP A 1 98 ? 2.115 9.516 3.774 1.00 83.69 98 ASP A O 1
ATOM 763 N N . PHE A 1 99 ? 2.826 7.933 2.346 1.00 81.00 99 PHE A N 1
ATOM 764 C CA . PHE A 1 99 ? 2.352 6.784 3.123 1.00 81.00 99 PHE A CA 1
ATOM 765 C C . PHE A 1 99 ? 3.490 5.918 3.675 1.00 81.00 99 PHE A C 1
ATOM 767 O O . PHE A 1 99 ? 3.215 4.898 4.306 1.00 81.00 99 PHE A O 1
ATOM 774 N N . ASN A 1 100 ? 4.750 6.312 3.444 1.00 82.94 100 ASN A N 1
ATOM 775 C CA . ASN A 1 100 ? 5.949 5.542 3.785 1.00 82.94 100 ASN A CA 1
ATOM 776 C C . ASN A 1 100 ? 5.854 4.079 3.302 1.00 82.94 100 ASN A C 1
ATOM 778 O O . ASN A 1 100 ? 6.136 3.135 4.042 1.00 82.94 100 ASN A O 1
ATOM 782 N N . LEU A 1 101 ? 5.360 3.898 2.072 1.00 85.81 101 LEU A N 1
ATOM 783 C CA . LEU A 1 101 ? 5.163 2.592 1.448 1.00 85.81 101 LEU A CA 1
ATOM 784 C C . LEU A 1 101 ? 6.283 2.327 0.453 1.00 85.81 101 LEU A C 1
ATOM 786 O O . LEU A 1 101 ? 6.505 3.131 -0.444 1.00 85.81 101 LEU A O 1
ATOM 790 N N . GLN A 1 102 ? 6.907 1.160 0.562 1.00 87.12 102 GLN A N 1
ATOM 791 C CA . GLN A 1 102 ? 7.934 0.689 -0.359 1.00 87.12 102 GLN A CA 1
ATOM 792 C C . GLN A 1 102 ? 7.493 -0.649 -0.956 1.00 87.12 102 GLN A C 1
ATOM 794 O O . GLN A 1 102 ? 7.011 -1.536 -0.242 1.00 87.12 102 GLN A O 1
ATOM 799 N N . VAL A 1 103 ? 7.636 -0.786 -2.269 1.00 87.25 103 VAL A N 1
ATOM 800 C CA . VAL A 1 103 ? 7.396 -2.023 -3.015 1.00 87.25 103 VAL A CA 1
ATOM 801 C C . VAL A 1 103 ? 8.612 -2.269 -3.893 1.00 87.25 103 VAL A C 1
ATOM 803 O O . VAL A 1 103 ? 9.103 -1.351 -4.543 1.00 87.25 103 VAL A O 1
ATOM 806 N N . SER A 1 104 ? 9.098 -3.504 -3.903 1.00 87.12 104 SER A N 1
ATOM 807 C CA . SER A 1 104 ? 10.213 -3.923 -4.742 1.00 87.12 104 SER A CA 1
ATOM 808 C C . SER A 1 104 ? 9.842 -5.152 -5.565 1.00 87.12 104 SER A C 1
ATOM 810 O O . SER A 1 104 ? 9.046 -5.997 -5.144 1.00 87.12 104 SER A O 1
ATOM 812 N N . ARG A 1 105 ? 10.411 -5.225 -6.765 1.00 85.50 105 ARG A N 1
ATOM 813 C CA . ARG A 1 105 ? 10.281 -6.327 -7.717 1.00 85.50 105 ARG A CA 1
ATOM 814 C C . ARG A 1 105 ? 11.659 -6.667 -8.255 1.00 85.50 105 ARG A C 1
ATOM 816 O O . ARG A 1 105 ? 12.445 -5.770 -8.534 1.00 85.50 105 ARG A O 1
ATOM 823 N N . GLU A 1 106 ? 11.933 -7.949 -8.416 1.00 83.81 106 GLU A N 1
ATOM 824 C CA . GLU A 1 106 ? 13.169 -8.446 -9.017 1.00 83.81 106 GLU A CA 1
ATOM 825 C C . GLU A 1 106 ? 12.787 -9.181 -10.299 1.00 83.81 106 GLU A C 1
ATOM 827 O O . GLU A 1 106 ? 11.890 -10.027 -10.292 1.00 83.81 106 GLU A O 1
ATOM 832 N N . VAL A 1 107 ? 13.407 -8.797 -11.411 1.00 78.69 107 VAL A N 1
ATOM 833 C CA . VAL A 1 107 ? 13.105 -9.320 -12.746 1.00 78.69 107 VAL A CA 1
ATOM 834 C C . VAL A 1 107 ? 14.406 -9.759 -13.398 1.00 78.69 107 VAL A C 1
ATOM 836 O O . VAL A 1 107 ? 15.431 -9.092 -13.262 1.00 78.69 107 VAL A O 1
ATOM 839 N N . SER A 1 108 ? 14.363 -10.880 -14.115 1.00 74.81 108 SER A N 1
ATOM 840 C CA . SER A 1 108 ? 15.518 -11.340 -14.879 1.00 74.81 108 SER A CA 1
ATOM 841 C C . SER A 1 108 ? 15.776 -10.429 -16.076 1.00 74.81 108 SER A C 1
ATOM 843 O O . SER A 1 108 ? 14.858 -10.036 -16.799 1.00 74.81 108 SER A O 1
ATOM 845 N N . LYS A 1 109 ? 17.043 -10.079 -16.266 1.00 66.81 109 LYS A N 1
ATOM 846 C CA . LYS A 1 109 ? 17.557 -9.285 -17.368 1.00 66.81 109 LYS A CA 1
ATOM 847 C C . LYS A 1 109 ? 17.364 -10.083 -18.650 1.00 66.81 109 LYS A C 1
ATOM 849 O O . LYS A 1 109 ? 18.018 -11.097 -18.874 1.00 66.81 109 LYS A O 1
ATOM 854 N N . ILE A 1 110 ? 16.432 -9.637 -19.482 1.00 62.41 110 ILE A N 1
ATOM 855 C CA . ILE A 1 110 ? 16.201 -10.250 -20.787 1.00 62.41 110 ILE A CA 1
ATOM 856 C C . ILE A 1 110 ? 17.391 -9.843 -21.670 1.00 62.41 110 ILE A C 1
ATOM 858 O O . ILE A 1 110 ? 17.481 -8.685 -22.079 1.00 62.41 110 ILE A O 1
ATOM 862 N N . SER A 1 111 ? 18.345 -10.765 -21.854 1.00 48.78 111 SER A N 1
ATOM 863 C CA . SER A 1 111 ? 19.439 -10.651 -22.836 1.00 48.78 111 SER A CA 1
ATOM 864 C C . SER A 1 111 ? 18.936 -10.802 -24.265 1.00 48.78 111 SER A C 1
ATOM 866 O O . SER A 1 111 ? 18.028 -11.636 -24.484 1.00 48.78 111 SER A O 1
#

Sequence (111 aa):
MQLKQYKSIKGISLIESVISIAIMLFIMTTFSLVISSTITTSTLADKKVRLTDALDERIDEYAILGTFNTSSSGSMTFSQFDVEEDPDLIKFEANNTDFNLQVSREVSKIS